Protein AF-A0A6J2XNZ1-F1 (afdb_monomer_lite)

Radius of gyration: 35.1 Å; chains: 1; bounding box: 82×36×127 Å

Structure (mmCIF, N/CA/C/O backbone):
data_AF-A0A6J2XNZ1-F1
#
_entry.id   AF-A0A6J2XNZ1-F1
#
loop_
_atom_site.group_PDB
_atom_site.id
_atom_site.type_symbol
_atom_site.label_atom_id
_atom_site.label_alt_id
_atom_site.label_comp_id
_atom_site.label_asym_id
_atom_site.label_entity_id
_atom_site.label_seq_id
_atom_site.pdbx_PDB_ins_code
_atom_site.Cartn_x
_atom_site.Cartn_y
_atom_site.Cartn_z
_atom_site.occupancy
_atom_site.B_iso_or_equiv
_atom_site.auth_seq_id
_atom_site.auth_comp_id
_atom_site.auth_asym_id
_atom_site.auth_atom_id
_atom_site.pdbx_PDB_model_num
ATOM 1 N N . MET A 1 1 ? 24.274 18.679 -69.634 1.00 37.66 1 MET A N 1
ATOM 2 C CA . MET A 1 1 ? 25.349 17.880 -69.018 1.00 37.66 1 MET A CA 1
ATOM 3 C C . MET A 1 1 ? 25.171 17.974 -67.522 1.00 37.66 1 MET A C 1
ATOM 5 O O . MET A 1 1 ? 25.281 19.060 -66.969 1.00 37.66 1 MET A O 1
ATOM 9 N N . GLU A 1 2 ? 24.758 16.863 -66.929 1.00 40.59 2 GLU A N 1
ATOM 10 C CA . GLU A 1 2 ? 24.663 16.669 -65.485 1.00 40.59 2 GLU A CA 1
ATOM 11 C C . GLU A 1 2 ? 26.055 16.504 -64.861 1.00 40.59 2 GLU A C 1
ATOM 13 O O . GLU A 1 2 ? 26.976 16.015 -65.515 1.00 40.59 2 GLU A O 1
ATOM 18 N N . GLY A 1 3 ? 26.149 16.835 -63.569 1.00 31.06 3 GLY A N 1
ATOM 19 C CA . GLY A 1 3 ? 27.176 16.339 -62.648 1.00 31.06 3 GLY A CA 1
ATOM 20 C C . GLY A 1 3 ? 28.228 17.378 -62.236 1.00 31.06 3 GLY A C 1
ATOM 21 O O . GLY A 1 3 ? 28.653 18.190 -63.042 1.00 31.06 3 GLY A O 1
ATOM 22 N N . ILE A 1 4 ? 28.720 17.450 -60.998 1.00 36.81 4 ILE A N 1
ATOM 23 C CA . ILE A 1 4 ? 28.415 16.791 -59.721 1.00 36.81 4 ILE A CA 1
ATOM 24 C C . ILE A 1 4 ? 28.806 17.838 -58.660 1.00 36.81 4 ILE A C 1
ATOM 26 O O . ILE A 1 4 ? 29.938 18.319 -58.653 1.00 36.81 4 ILE A O 1
ATOM 30 N N . ARG A 1 5 ? 27.885 18.225 -57.769 1.00 37.44 5 ARG A N 1
ATOM 31 C CA . ARG A 1 5 ? 28.194 19.099 -56.626 1.00 37.44 5 ARG A CA 1
ATOM 32 C C . ARG A 1 5 ? 28.706 18.204 -55.492 1.00 37.44 5 ARG A C 1
ATOM 34 O O . ARG A 1 5 ? 27.907 17.625 -54.765 1.00 37.44 5 ARG A O 1
ATOM 41 N N . ASN A 1 6 ? 30.026 18.061 -55.365 1.00 37.31 6 ASN A N 1
ATOM 42 C CA . ASN A 1 6 ? 30.648 17.356 -54.240 1.00 37.31 6 ASN A CA 1
ATOM 43 C C . ASN A 1 6 ? 30.476 18.182 -52.957 1.00 37.31 6 ASN A C 1
ATOM 45 O O . ASN A 1 6 ? 31.250 19.092 -52.675 1.00 37.31 6 ASN A O 1
ATOM 49 N N . GLY A 1 7 ? 29.431 17.871 -52.193 1.00 45.94 7 GLY A N 1
ATOM 50 C CA . GLY A 1 7 ? 29.241 18.343 -50.827 1.00 45.94 7 GLY A CA 1
ATOM 51 C C . GLY A 1 7 ? 29.972 17.433 -49.846 1.00 45.94 7 GLY A C 1
ATOM 52 O O . GLY A 1 7 ? 29.356 16.548 -49.264 1.00 45.94 7 GLY A O 1
ATOM 53 N N . TYR A 1 8 ? 31.272 17.651 -49.655 1.00 40.59 8 TYR A N 1
ATOM 54 C CA . TYR A 1 8 ? 31.989 17.118 -48.497 1.00 40.59 8 TYR A CA 1
ATOM 55 C C . TYR A 1 8 ? 32.233 18.270 -47.526 1.00 40.59 8 TYR A C 1
ATOM 57 O O . TYR A 1 8 ? 33.189 19.028 -47.665 1.00 40.59 8 TYR A O 1
ATOM 65 N N . GLY A 1 9 ? 31.321 18.425 -46.564 1.00 45.81 9 GLY A N 1
ATOM 66 C CA . GLY A 1 9 ? 31.576 19.231 -45.377 1.00 45.81 9 GLY A CA 1
ATOM 67 C C . GLY A 1 9 ? 32.667 18.544 -44.565 1.00 45.81 9 GLY A C 1
ATOM 68 O O . GLY A 1 9 ? 32.456 17.455 -44.033 1.00 45.81 9 GLY A O 1
ATOM 69 N N . THR A 1 10 ? 33.852 19.141 -44.520 1.00 46.38 10 THR A N 1
ATOM 70 C CA . THR A 1 10 ? 34.944 18.697 -43.656 1.00 46.38 10 THR A CA 1
ATOM 71 C C . THR A 1 10 ? 34.571 19.029 -42.213 1.00 46.38 10 THR A C 1
ATOM 73 O O . THR A 1 10 ? 34.582 20.201 -41.839 1.00 46.38 10 THR A O 1
ATOM 76 N N . LYS A 1 11 ? 34.206 18.011 -41.421 1.00 58.12 11 LYS A N 1
ATOM 77 C CA . LYS A 1 11 ? 34.082 18.140 -39.961 1.00 58.12 11 LYS A CA 1
ATOM 78 C C . LYS A 1 11 ? 35.428 18.599 -39.398 1.00 58.12 11 LYS A C 1
ATOM 80 O O . LYS A 1 11 ? 36.466 18.077 -39.810 1.00 58.12 11 LYS A O 1
ATOM 85 N N . THR A 1 12 ? 35.421 19.577 -38.501 1.00 52.91 12 THR A N 1
ATOM 86 C CA . THR A 1 12 ? 36.649 20.097 -37.884 1.00 52.91 12 THR A CA 1
ATOM 87 C C . THR A 1 12 ? 37.231 19.073 -36.899 1.00 52.91 12 THR A C 1
ATOM 89 O O . THR A 1 12 ? 36.511 18.243 -36.343 1.00 52.91 12 THR A O 1
ATOM 92 N N . GLU A 1 13 ? 38.547 19.102 -36.673 1.00 50.72 13 GLU A N 1
ATOM 93 C CA . GLU A 1 13 ? 39.249 18.157 -35.779 1.00 50.72 13 GLU A CA 1
ATOM 94 C C . GLU A 1 13 ? 38.683 18.157 -34.342 1.00 50.72 13 GLU A C 1
ATOM 96 O O . GLU A 1 13 ? 38.655 17.123 -33.673 1.00 50.72 13 GLU A O 1
ATOM 101 N N . GLU A 1 14 ? 38.136 19.291 -33.894 1.00 53.50 14 GLU A N 1
ATOM 102 C CA . GLU A 1 14 ? 37.450 19.437 -32.605 1.00 53.50 14 GLU A CA 1
ATOM 103 C C . GLU A 1 14 ? 36.116 18.672 -32.529 1.00 53.50 14 GLU A C 1
ATOM 105 O O . GLU A 1 14 ? 35.780 18.130 -31.472 1.00 53.50 14 GLU A O 1
ATOM 110 N N . GLU A 1 15 ? 35.365 18.577 -33.632 1.00 49.81 15 GLU A N 1
ATOM 111 C CA . GLU A 1 15 ? 34.104 17.823 -33.696 1.00 49.81 15 GLU A CA 1
ATOM 112 C C . GLU A 1 15 ? 34.359 16.312 -33.661 1.00 49.81 15 GLU A C 1
ATOM 114 O O . GLU A 1 15 ? 33.639 15.577 -32.988 1.00 49.81 15 GLU A O 1
ATOM 119 N N . ILE A 1 16 ? 35.428 15.847 -34.315 1.00 55.72 16 ILE A N 1
ATOM 120 C CA . ILE A 1 16 ? 35.844 14.435 -34.308 1.00 55.72 16 ILE A CA 1
ATOM 121 C C . ILE A 1 16 ? 36.352 14.027 -32.914 1.00 55.72 16 ILE A C 1
ATOM 123 O O . ILE A 1 16 ? 36.066 12.923 -32.448 1.00 55.72 16 ILE A O 1
ATOM 127 N N . SER A 1 17 ? 37.052 14.933 -32.224 1.00 57.00 17 SER A N 1
ATOM 128 C CA . SER A 1 17 ? 37.577 14.710 -30.872 1.00 57.00 17 SER A CA 1
ATOM 129 C C . SER A 1 17 ? 36.466 14.637 -29.812 1.00 57.00 17 SER A C 1
ATOM 131 O O . SER A 1 17 ? 36.463 13.723 -28.986 1.00 57.00 17 SER A O 1
ATOM 133 N N . LYS A 1 18 ? 35.455 15.519 -29.880 1.00 56.81 18 LYS A N 1
ATOM 134 C CA . LYS A 1 18 ? 34.270 15.453 -29.001 1.00 56.81 18 LYS A CA 1
ATOM 135 C C . LYS A 1 18 ? 33.409 14.217 -29.263 1.00 56.81 18 LYS A C 1
ATOM 137 O O . LYS A 1 18 ? 33.042 13.528 -28.319 1.00 56.81 18 LYS A O 1
ATOM 142 N N . GLU A 1 19 ? 33.147 13.883 -30.529 1.00 52.69 19 GLU A N 1
ATOM 143 C CA . GLU A 1 19 ? 32.347 12.701 -30.889 1.00 52.69 19 GLU A CA 1
ATOM 144 C C . GLU A 1 19 ? 33.059 11.384 -30.500 1.00 52.69 19 GLU A C 1
ATOM 146 O O . GLU A 1 19 ? 32.408 10.384 -30.191 1.00 52.69 19 GLU A O 1
ATOM 151 N N . GLY A 1 20 ? 34.398 11.375 -30.489 1.00 50.88 20 GLY A N 1
ATOM 152 C CA . GLY A 1 20 ? 35.216 10.269 -29.984 1.00 50.88 20 GLY A CA 1
ATOM 153 C C . GLY A 1 20 ? 35.207 10.153 -28.457 1.00 50.88 20 GLY A C 1
ATOM 154 O O . GLY A 1 20 ? 35.080 9.044 -27.934 1.00 50.88 20 GLY A O 1
ATOM 155 N N . LEU A 1 21 ? 35.279 11.283 -27.746 1.00 52.47 21 LEU A N 1
ATOM 156 C CA . LEU A 1 21 ? 35.225 11.336 -26.283 1.00 52.47 21 LEU A CA 1
ATOM 157 C C . LEU A 1 21 ? 33.849 10.913 -25.747 1.00 52.47 21 LEU A C 1
ATOM 159 O O . LEU A 1 21 ? 33.793 10.098 -24.832 1.00 52.47 21 LEU A O 1
ATOM 163 N N . ASP A 1 22 ? 32.759 11.361 -26.380 1.00 52.84 22 ASP A N 1
ATOM 164 C CA . ASP A 1 22 ? 31.383 10.974 -26.029 1.00 52.84 22 ASP A CA 1
ATOM 165 C C . ASP A 1 22 ? 31.102 9.484 -26.295 1.00 52.84 22 ASP A C 1
ATOM 167 O O . ASP A 1 22 ? 30.331 8.837 -25.585 1.00 52.84 22 ASP A O 1
ATOM 171 N N . LYS A 1 23 ? 31.742 8.892 -27.313 1.00 52.09 23 LYS A N 1
ATOM 172 C CA . LYS A 1 23 ? 31.654 7.443 -27.568 1.00 52.09 23 LYS A CA 1
ATOM 173 C C . LYS A 1 23 ? 32.457 6.636 -26.547 1.00 52.09 23 LYS A C 1
ATOM 175 O O . LYS A 1 23 ? 32.011 5.559 -26.154 1.00 52.09 23 LYS A O 1
ATOM 180 N N . LEU A 1 24 ? 33.610 7.141 -26.106 1.00 55.12 24 LEU A N 1
ATOM 181 C CA . LEU A 1 24 ? 34.447 6.507 -25.082 1.00 55.12 24 LEU A CA 1
ATOM 182 C C . LEU A 1 24 ? 33.782 6.528 -23.701 1.00 55.12 24 LEU A C 1
ATOM 184 O O . LEU A 1 24 ? 33.696 5.474 -23.070 1.00 55.12 24 LEU A O 1
ATOM 188 N N . THR A 1 25 ? 33.229 7.669 -23.280 1.00 55.97 25 THR A N 1
ATOM 189 C CA . THR A 1 25 ? 32.457 7.783 -22.031 1.00 55.97 25 THR A CA 1
ATOM 190 C C . THR A 1 25 ? 31.229 6.874 -22.052 1.00 55.97 25 THR A C 1
ATOM 192 O O . THR A 1 25 ? 31.000 6.141 -21.095 1.00 55.97 25 THR A O 1
ATOM 195 N N . ASN A 1 26 ? 30.512 6.788 -23.177 1.00 63.09 26 ASN A N 1
ATOM 196 C CA . ASN A 1 26 ? 29.363 5.887 -23.328 1.00 63.09 26 ASN A CA 1
ATOM 197 C C . ASN A 1 26 ? 29.740 4.393 -23.223 1.00 63.09 26 ASN A C 1
ATOM 199 O O . ASN A 1 26 ? 28.983 3.588 -22.676 1.00 63.09 26 ASN A O 1
ATOM 203 N N . ILE A 1 27 ? 30.907 3.993 -23.742 1.00 66.06 27 ILE A N 1
ATOM 204 C CA . ILE A 1 27 ? 31.404 2.610 -23.631 1.00 66.06 27 ILE A CA 1
ATOM 205 C C . ILE A 1 27 ? 31.815 2.295 -22.189 1.00 66.06 27 ILE A C 1
ATOM 207 O O . ILE A 1 27 ? 31.552 1.192 -21.701 1.00 66.06 27 ILE A O 1
ATOM 211 N N . GLU A 1 28 ? 32.456 3.239 -21.508 1.00 70.38 28 GLU A N 1
ATOM 212 C CA . GLU A 1 28 ? 32.904 3.071 -20.128 1.00 70.38 28 GLU A CA 1
ATOM 213 C C . GLU A 1 28 ? 31.725 3.040 -19.144 1.00 70.38 28 GLU A C 1
ATOM 215 O O . GLU A 1 28 ? 31.646 2.131 -18.315 1.00 70.38 28 GLU A O 1
ATOM 220 N N . GLU A 1 29 ? 30.733 3.917 -19.323 1.00 67.31 29 GLU A N 1
ATOM 221 C CA . GLU A 1 29 ? 29.461 3.882 -18.592 1.00 67.31 29 GLU A CA 1
ATOM 222 C C . GLU A 1 29 ? 28.721 2.557 -18.804 1.00 67.31 29 GLU A C 1
ATOM 224 O O . GLU A 1 29 ? 28.273 1.931 -17.843 1.00 67.31 29 GLU A O 1
ATOM 229 N N . LYS A 1 30 ? 28.645 2.057 -20.045 1.00 70.25 30 LYS A N 1
ATOM 230 C CA . LYS A 1 30 ? 28.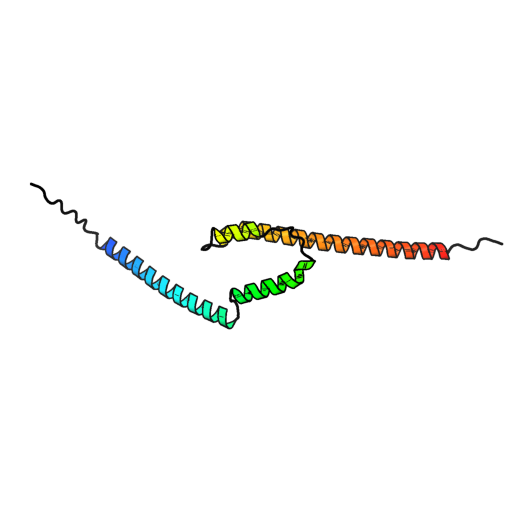023 0.753 -20.331 1.00 70.25 30 LYS A CA 1
ATOM 231 C C . LYS A 1 30 ? 28.724 -0.401 -19.619 1.00 70.25 30 LYS A C 1
ATOM 233 O O . LYS A 1 30 ? 28.048 -1.297 -19.115 1.00 70.25 30 LYS A O 1
ATOM 238 N N . LYS A 1 31 ? 30.059 -0.397 -19.550 1.00 71.06 31 LYS A N 1
ATOM 239 C CA . LYS A 1 31 ? 30.822 -1.422 -18.814 1.00 71.06 31 LYS A CA 1
ATOM 240 C C . LYS A 1 31 ? 30.539 -1.362 -17.315 1.00 71.06 31 LYS A C 1
ATOM 242 O O . LYS A 1 31 ? 30.351 -2.408 -16.694 1.00 71.06 31 LYS A O 1
ATOM 247 N N . TRP A 1 32 ? 30.459 -0.160 -16.751 1.00 69.94 32 TRP A N 1
ATOM 248 C CA . TRP A 1 32 ? 30.083 0.040 -15.352 1.00 69.94 32 TRP A CA 1
ATOM 249 C C . TRP A 1 32 ? 28.662 -0.436 -15.055 1.00 69.94 32 TRP A C 1
ATOM 251 O O . TRP A 1 32 ? 28.460 -1.154 -14.079 1.00 69.94 32 TRP A O 1
ATOM 261 N N . MET A 1 33 ? 27.704 -0.140 -15.932 1.00 65.31 33 MET A N 1
ATOM 262 C CA . MET A 1 33 ? 26.320 -0.605 -15.796 1.00 65.31 33 MET A CA 1
ATOM 263 C C . MET A 1 33 ? 26.204 -2.131 -15.855 1.00 65.31 33 MET A C 1
ATOM 265 O O . MET A 1 33 ? 25.447 -2.720 -15.087 1.00 65.31 33 MET A O 1
ATOM 269 N N . ILE A 1 34 ? 26.980 -2.796 -16.717 1.00 73.44 34 ILE A N 1
ATOM 270 C CA . ILE A 1 34 ? 27.029 -4.266 -16.768 1.00 73.44 34 ILE A CA 1
ATOM 271 C C . ILE A 1 34 ? 27.602 -4.833 -15.466 1.00 73.44 34 ILE A C 1
ATOM 273 O O . ILE A 1 34 ? 27.052 -5.789 -14.926 1.00 73.44 34 ILE A O 1
ATOM 277 N N . LYS A 1 35 ? 28.676 -4.234 -14.941 1.00 69.88 35 LYS A N 1
ATOM 278 C CA . LYS A 1 35 ? 29.306 -4.671 -13.690 1.00 69.88 35 LYS A CA 1
ATOM 279 C C . LYS A 1 35 ? 28.371 -4.503 -12.491 1.00 69.88 35 LYS A C 1
ATOM 281 O O . LYS A 1 35 ? 28.265 -5.414 -11.678 1.00 69.88 35 LYS A O 1
ATOM 286 N N . LEU A 1 36 ? 27.670 -3.372 -12.408 1.00 65.62 36 LEU A N 1
ATOM 287 C CA . LEU A 1 36 ? 26.665 -3.119 -11.374 1.00 65.62 36 LEU A CA 1
ATOM 288 C C . LEU A 1 36 ? 25.503 -4.108 -11.465 1.00 65.62 36 LEU A C 1
ATOM 290 O O . LEU A 1 36 ? 25.104 -4.646 -10.441 1.00 65.62 36 LEU A O 1
ATOM 294 N N . ARG A 1 37 ? 25.022 -4.417 -12.676 1.00 69.38 37 ARG A N 1
ATOM 295 C CA . ARG A 1 37 ? 23.992 -5.444 -12.880 1.00 69.38 37 ARG A CA 1
ATOM 296 C C . ARG A 1 37 ? 24.449 -6.822 -12.404 1.00 69.38 37 ARG A C 1
ATOM 298 O O . ARG A 1 37 ? 23.668 -7.515 -11.776 1.00 69.38 37 ARG A O 1
ATOM 305 N N . CYS A 1 38 ? 25.698 -7.212 -12.661 1.00 66.00 38 CYS A N 1
ATOM 306 C CA . CYS A 1 38 ? 26.224 -8.487 -12.166 1.00 66.00 38 CYS A CA 1
ATOM 307 C C . CYS A 1 38 ? 26.279 -8.536 -10.633 1.00 66.00 38 CYS A C 1
ATOM 309 O O . CYS A 1 38 ? 25.895 -9.547 -10.056 1.00 66.00 38 CYS A O 1
ATOM 311 N N . PHE A 1 39 ? 26.701 -7.450 -9.973 1.00 62.41 39 PHE A N 1
ATOM 312 C CA . PHE A 1 39 ? 26.667 -7.375 -8.508 1.00 62.41 39 PHE A CA 1
ATOM 313 C C . PHE A 1 39 ? 25.243 -7.420 -7.958 1.00 62.41 39 PHE A C 1
ATOM 315 O O . PHE A 1 39 ? 25.002 -8.095 -6.962 1.00 62.41 39 PHE A O 1
ATOM 322 N N . ASP A 1 40 ? 24.313 -6.725 -8.610 1.00 65.94 40 ASP A N 1
ATOM 323 C CA . ASP A 1 40 ? 22.907 -6.688 -8.219 1.00 65.94 40 ASP A CA 1
ATOM 324 C C . ASP A 1 40 ? 22.230 -8.052 -8.416 1.00 65.94 40 ASP A C 1
ATOM 326 O O . ASP A 1 40 ? 21.510 -8.508 -7.536 1.00 65.94 40 ASP A O 1
ATOM 330 N N . GLU A 1 41 ? 22.521 -8.763 -9.510 1.00 65.00 41 GLU A N 1
ATOM 331 C CA . GLU A 1 41 ? 22.041 -10.129 -9.756 1.00 65.00 41 GLU A CA 1
ATOM 332 C C . GLU A 1 41 ? 22.628 -11.132 -8.756 1.00 65.00 41 GLU A C 1
ATOM 334 O O . GLU A 1 41 ? 21.903 -11.988 -8.248 1.00 65.00 41 GLU A O 1
ATOM 339 N N . GLU A 1 42 ? 23.922 -11.039 -8.446 1.00 69.31 42 GLU A N 1
ATOM 340 C CA . GLU A 1 42 ? 24.575 -11.923 -7.477 1.00 69.31 42 GLU A CA 1
ATOM 341 C C . GLU A 1 42 ? 24.018 -11.696 -6.066 1.00 69.31 42 GLU A C 1
ATOM 343 O O . GLU A 1 42 ? 23.600 -12.654 -5.418 1.00 69.31 42 GLU A O 1
ATOM 348 N N . HIS A 1 43 ? 23.894 -10.439 -5.622 1.00 63.44 43 HIS A N 1
ATOM 349 C CA . HIS A 1 43 ? 23.256 -10.105 -4.345 1.00 63.44 43 HIS A CA 1
ATOM 350 C C . HIS A 1 43 ? 21.774 -10.500 -4.319 1.00 63.44 43 HIS A C 1
ATOM 352 O O . HIS A 1 43 ? 21.308 -11.092 -3.345 1.00 63.44 43 HIS A O 1
ATOM 358 N N . SER A 1 44 ? 21.020 -10.213 -5.379 1.00 65.06 44 SER A N 1
ATOM 359 C CA . SER A 1 44 ? 19.584 -10.498 -5.419 1.00 65.06 44 SER A CA 1
ATOM 360 C C . SER A 1 44 ? 19.296 -11.996 -5.403 1.00 65.06 44 SER A C 1
ATOM 362 O O . SER A 1 44 ? 18.368 -12.433 -4.725 1.00 65.06 44 SER A O 1
ATOM 364 N N . ASN A 1 45 ? 20.115 -12.804 -6.079 1.00 62.47 45 ASN A N 1
ATOM 365 C CA . ASN A 1 45 ? 19.994 -14.259 -6.036 1.00 62.47 45 ASN A CA 1
ATOM 366 C C . ASN A 1 45 ? 20.478 -14.839 -4.700 1.00 62.47 45 ASN A C 1
ATOM 368 O O . ASN A 1 45 ? 19.829 -15.735 -4.164 1.00 62.47 45 ASN A O 1
ATOM 372 N N . LEU A 1 46 ? 21.574 -14.316 -4.135 1.00 62.12 46 LEU A N 1
ATOM 373 C CA . LEU A 1 46 ? 22.137 -14.790 -2.867 1.00 62.12 46 LEU A CA 1
ATOM 374 C C . LEU A 1 46 ? 21.200 -14.532 -1.677 1.00 62.12 46 LEU A C 1
ATOM 376 O O . LEU A 1 46 ? 21.089 -15.375 -0.789 1.00 62.12 46 LEU A O 1
ATOM 380 N N . TYR A 1 47 ? 20.511 -13.388 -1.666 1.00 61.41 47 TYR A N 1
ATOM 381 C CA . TYR A 1 47 ? 19.607 -12.987 -0.581 1.00 61.41 47 TYR A CA 1
ATOM 382 C C . TYR A 1 47 ? 18.124 -13.212 -0.894 1.00 61.41 47 TYR A C 1
ATOM 384 O O . TYR A 1 47 ? 17.264 -12.814 -0.110 1.00 61.41 47 TYR A O 1
ATOM 392 N N . GLY A 1 48 ? 17.805 -13.849 -2.025 1.00 58.94 48 GLY A N 1
ATOM 393 C CA . GLY A 1 48 ? 16.423 -14.130 -2.407 1.00 58.94 48 GLY A CA 1
ATOM 394 C C . GLY A 1 48 ? 15.590 -12.874 -2.678 1.00 58.94 48 GLY A C 1
ATOM 395 O O . GLY A 1 48 ? 14.374 -12.933 -2.585 1.00 58.94 48 GLY A O 1
ATOM 396 N N . LEU A 1 49 ? 16.204 -11.748 -3.053 1.00 64.50 49 LEU A N 1
ATOM 397 C CA . LEU A 1 49 ? 15.518 -10.524 -3.496 1.00 64.50 49 LEU A CA 1
ATOM 398 C C . LEU A 1 49 ? 15.120 -10.618 -4.978 1.00 64.50 49 LEU A C 1
ATOM 400 O O . LEU A 1 49 ? 15.267 -9.678 -5.753 1.00 64.50 49 LEU A O 1
ATOM 404 N N . THR A 1 50 ? 14.638 -11.784 -5.400 1.00 70.25 50 THR A N 1
ATOM 405 C CA . THR A 1 50 ? 14.121 -11.968 -6.758 1.00 70.25 50 THR A CA 1
ATOM 406 C C . THR A 1 50 ? 12.670 -11.502 -6.822 1.00 70.25 50 THR A C 1
ATOM 408 O O . THR A 1 50 ? 11.939 -11.600 -5.836 1.00 70.25 50 THR A O 1
ATOM 411 N N . LEU A 1 51 ? 12.221 -11.041 -7.994 1.00 67.12 51 LEU A N 1
ATOM 412 C CA . LEU A 1 51 ? 10.815 -10.678 -8.217 1.00 67.12 51 LEU A CA 1
ATOM 413 C C . LEU A 1 51 ? 9.870 -11.810 -7.788 1.00 67.12 51 LEU A C 1
ATOM 415 O O . LEU A 1 51 ? 8.869 -11.558 -7.133 1.00 67.12 51 LEU A O 1
ATOM 419 N N . LYS A 1 52 ? 10.252 -13.058 -8.073 1.00 70.75 52 LYS A N 1
ATOM 420 C CA . LYS A 1 52 ? 9.498 -14.245 -7.676 1.00 70.75 52 LYS A CA 1
ATOM 421 C C . LYS A 1 52 ? 9.386 -14.400 -6.158 1.00 70.75 52 LYS A C 1
ATOM 423 O O . LYS A 1 52 ? 8.309 -14.677 -5.657 1.00 70.75 52 LYS A O 1
ATOM 428 N N . ALA A 1 53 ? 10.471 -14.190 -5.418 1.00 69.56 53 ALA A N 1
ATOM 429 C CA . ALA A 1 53 ? 10.436 -14.259 -3.958 1.00 69.56 53 ALA A CA 1
ATOM 430 C C . ALA A 1 53 ? 9.605 -13.121 -3.340 1.00 69.56 53 ALA A C 1
ATOM 432 O O . ALA A 1 53 ? 8.935 -13.328 -2.331 1.00 69.56 53 ALA A O 1
ATOM 433 N N . PHE A 1 54 ? 9.605 -11.937 -3.963 1.00 73.12 54 PHE A N 1
ATOM 434 C CA . PHE A 1 54 ? 8.692 -10.857 -3.591 1.00 73.12 54 PHE A CA 1
ATOM 435 C C . PHE A 1 54 ? 7.230 -11.222 -3.882 1.00 73.12 54 PHE A C 1
ATOM 437 O O . PHE A 1 54 ? 6.381 -11.008 -3.025 1.00 73.12 54 PHE A O 1
ATOM 444 N N . GLU A 1 55 ? 6.936 -11.793 -5.052 1.00 73.56 55 GLU A N 1
ATOM 445 C CA . GLU A 1 55 ? 5.593 -12.258 -5.426 1.00 73.56 55 GLU A CA 1
ATOM 446 C C . GLU A 1 55 ? 5.093 -13.366 -4.487 1.00 73.56 55 GLU A C 1
ATOM 448 O O . GLU A 1 55 ? 3.965 -13.289 -4.002 1.00 73.56 55 GLU A O 1
ATOM 453 N N . ASP A 1 56 ? 5.940 -14.345 -4.156 1.00 77.56 56 ASP A N 1
ATOM 454 C CA . ASP A 1 56 ? 5.623 -15.431 -3.223 1.00 77.56 56 ASP A CA 1
ATOM 455 C C . ASP A 1 56 ? 5.354 -14.890 -1.805 1.00 77.56 56 ASP A C 1
ATOM 457 O O . ASP A 1 56 ? 4.410 -15.319 -1.134 1.00 77.56 56 ASP A O 1
ATOM 461 N N . LEU A 1 57 ? 6.146 -13.910 -1.353 1.00 75.94 57 LEU A N 1
ATOM 462 C CA . LEU A 1 57 ? 5.944 -13.243 -0.066 1.00 75.94 57 LEU A CA 1
ATOM 463 C C . LEU A 1 57 ? 4.664 -12.399 -0.065 1.00 75.94 57 LEU A C 1
ATOM 465 O O . LEU A 1 57 ? 3.892 -12.469 0.889 1.00 75.94 57 LEU A O 1
ATOM 469 N N . ALA A 1 58 ? 4.421 -11.624 -1.123 1.00 71.62 58 ALA A N 1
ATOM 470 C CA . ALA A 1 58 ? 3.208 -10.830 -1.278 1.00 71.62 58 ALA A CA 1
ATOM 471 C C . ALA A 1 58 ? 1.969 -11.731 -1.246 1.00 71.62 58 ALA A C 1
ATOM 473 O O . ALA A 1 58 ? 1.050 -11.450 -0.485 1.00 71.62 58 ALA A O 1
ATOM 474 N N . PHE A 1 59 ? 1.991 -12.861 -1.957 1.00 76.38 59 PHE A N 1
ATOM 475 C CA . PHE A 1 59 ? 0.911 -13.845 -1.948 1.00 76.38 59 PHE A CA 1
ATOM 476 C C . PHE A 1 59 ? 0.690 -14.467 -0.559 1.00 76.38 59 PHE A C 1
ATOM 478 O O . PHE A 1 59 ? -0.445 -14.552 -0.089 1.00 76.38 59 PHE A O 1
ATOM 485 N N . GLN A 1 60 ? 1.756 -14.872 0.143 1.00 74.31 60 GLN A N 1
ATOM 486 C CA . GLN A 1 60 ? 1.638 -15.409 1.506 1.00 74.31 60 GLN A CA 1
ATOM 487 C C . GLN A 1 60 ? 1.070 -14.386 2.489 1.00 74.31 60 GLN A C 1
ATOM 489 O O . GLN A 1 60 ? 0.259 -14.742 3.345 1.00 74.31 60 GLN A O 1
ATOM 494 N N . VAL A 1 61 ? 1.487 -13.128 2.369 1.00 69.44 61 VAL A N 1
ATOM 495 C CA . VAL A 1 61 ? 0.995 -12.029 3.198 1.00 69.44 61 VAL A CA 1
ATOM 496 C C . VAL A 1 61 ? -0.467 -11.738 2.860 1.00 69.44 61 VAL A C 1
ATOM 498 O O . VAL A 1 61 ? -1.293 -11.724 3.763 1.00 69.44 61 VAL A O 1
ATOM 501 N N . GLU A 1 62 ? -0.826 -11.590 1.585 1.00 65.00 62 GLU A N 1
ATOM 502 C CA . GLU A 1 62 ? -2.205 -11.342 1.140 1.00 65.00 62 GLU A CA 1
ATOM 503 C C . GLU A 1 62 ? -3.160 -12.467 1.563 1.00 65.00 62 GLU A C 1
ATOM 505 O O . GLU A 1 62 ? -4.196 -12.176 2.160 1.00 65.00 62 GLU A O 1
ATOM 510 N N . SER A 1 63 ? -2.758 -13.737 1.431 1.00 67.62 63 SER A N 1
ATOM 511 C CA . SER A 1 63 ? -3.575 -14.897 1.830 1.00 67.62 63 SER A CA 1
ATOM 512 C C . SER A 1 63 ? -3.935 -14.937 3.324 1.00 67.62 63 SER A C 1
ATOM 514 O O . SER A 1 63 ? -4.970 -15.487 3.701 1.00 67.62 63 SER A O 1
ATOM 516 N N . GLN A 1 64 ? -3.113 -14.326 4.184 1.00 65.06 64 GLN A N 1
ATOM 517 C CA . GLN A 1 64 ? -3.373 -14.209 5.624 1.00 65.06 64 GLN A CA 1
ATOM 518 C C . GLN A 1 64 ? -4.274 -13.012 5.968 1.00 65.06 64 GLN A C 1
ATOM 520 O O . GLN A 1 64 ? -4.789 -12.925 7.082 1.00 65.06 64 GLN A O 1
ATOM 525 N N . ILE A 1 65 ? -4.464 -12.082 5.027 1.00 56.03 65 ILE A N 1
ATOM 526 C CA . ILE A 1 65 ? -5.174 -10.811 5.228 1.00 56.03 65 ILE A CA 1
ATOM 527 C C . ILE A 1 65 ? -6.495 -10.769 4.434 1.00 56.03 65 ILE A C 1
ATOM 529 O O . ILE A 1 65 ? -7.382 -9.980 4.763 1.00 56.03 65 ILE A O 1
ATOM 533 N N . GLU A 1 66 ? -6.667 -11.632 3.427 1.00 45.66 66 GLU A N 1
ATOM 534 C CA . GLU A 1 66 ? -7.822 -11.686 2.520 1.00 45.66 66 GLU A CA 1
ATOM 535 C C . GLU A 1 66 ? -9.204 -11.674 3.212 1.00 45.66 66 GLU A C 1
ATOM 537 O O . GLU A 1 66 ? -10.070 -10.923 2.761 1.00 45.66 66 GLU A O 1
ATOM 542 N N . PRO A 1 67 ? -9.463 -12.398 4.327 1.00 51.62 67 PRO A N 1
ATOM 543 C CA . PRO A 1 67 ? -10.786 -12.345 4.953 1.00 51.62 67 PRO A CA 1
ATOM 544 C C . PRO A 1 67 ? -11.081 -11.013 5.670 1.00 51.62 67 PRO A C 1
ATOM 546 O O . PRO A 1 67 ? -12.224 -10.771 6.050 1.00 51.62 67 PRO A O 1
ATOM 549 N N . ILE A 1 68 ? -10.078 -10.143 5.855 1.00 52.97 68 ILE A N 1
ATOM 550 C CA . ILE A 1 68 ? -10.157 -8.917 6.670 1.00 52.97 68 ILE A CA 1
ATOM 551 C C . ILE A 1 68 ? -10.132 -7.643 5.805 1.00 52.97 68 ILE A C 1
ATOM 553 O O . ILE A 1 68 ? -10.432 -6.559 6.304 1.00 52.97 68 ILE A O 1
ATOM 557 N N . ARG A 1 69 ? -9.805 -7.728 4.507 1.00 51.91 69 ARG A N 1
ATOM 558 C CA . ARG A 1 69 ? -9.682 -6.547 3.634 1.00 51.91 69 ARG A CA 1
ATOM 559 C C . ARG A 1 69 ? -10.898 -6.382 2.715 1.00 51.91 69 ARG A C 1
ATOM 561 O O . ARG A 1 69 ? -10.965 -7.006 1.658 1.00 51.91 69 ARG A O 1
ATOM 568 N N . PRO A 1 70 ? -11.840 -5.479 3.026 1.00 54.91 70 PRO A N 1
ATOM 569 C CA . PRO A 1 70 ? -12.745 -4.991 2.002 1.00 54.91 70 PRO A CA 1
ATOM 570 C C . PRO A 1 70 ? -11.924 -4.261 0.922 1.00 54.91 70 PRO A C 1
ATOM 572 O O . PRO A 1 70 ? -10.941 -3.581 1.231 1.00 54.91 70 PRO A O 1
ATOM 575 N N . ARG A 1 71 ? -12.307 -4.417 -0.355 1.00 62.62 71 ARG A N 1
ATOM 576 C CA . ARG A 1 71 ? -11.676 -3.770 -1.527 1.00 62.62 71 ARG A CA 1
ATOM 577 C C . ARG A 1 71 ? -11.929 -2.254 -1.547 1.00 62.62 71 ARG A C 1
ATOM 579 O O . ARG A 1 71 ? -12.567 -1.735 -2.456 1.00 62.62 71 ARG A O 1
ATOM 586 N N . ILE A 1 72 ? -11.486 -1.548 -0.515 1.00 70.06 72 ILE A N 1
ATOM 587 C CA . ILE A 1 72 ? -11.735 -0.112 -0.335 1.00 70.06 72 ILE A CA 1
ATOM 588 C C . ILE A 1 72 ? -10.714 0.709 -1.116 1.00 70.06 72 ILE A C 1
ATOM 590 O O . ILE A 1 72 ? -11.070 1.700 -1.744 1.00 70.06 72 ILE A O 1
ATOM 594 N N . CYS A 1 73 ? -9.455 0.268 -1.124 1.00 81.19 73 CYS A N 1
ATOM 595 C CA . CYS A 1 73 ? -8.375 0.926 -1.849 1.00 81.19 73 CYS A CA 1
ATOM 596 C C . CYS A 1 73 ? -8.063 0.128 -3.119 1.00 81.19 73 CYS A C 1
ATOM 598 O O . CYS A 1 73 ? -7.591 -1.005 -3.032 1.00 81.19 73 CYS A O 1
ATOM 600 N N . SER A 1 74 ? -8.333 0.696 -4.299 1.00 81.56 74 SER A N 1
ATOM 601 C CA . SER A 1 74 ? -7.977 0.057 -5.573 1.00 81.56 74 SER A CA 1
ATOM 602 C C . SER A 1 74 ? -6.515 0.322 -5.930 1.00 81.56 74 SER A C 1
ATOM 604 O O . SER A 1 74 ? -6.062 1.465 -5.943 1.00 81.56 74 SER A O 1
ATOM 606 N N . HIS A 1 75 ? -5.788 -0.741 -6.269 1.00 84.62 75 HIS A N 1
ATOM 607 C CA . HIS A 1 75 ? -4.425 -0.681 -6.800 1.00 84.62 75 HIS A CA 1
ATOM 608 C C . HIS A 1 75 ? -4.362 -0.540 -8.334 1.00 84.62 75 HIS A C 1
ATOM 610 O O . HIS A 1 75 ? -3.273 -0.465 -8.906 1.00 84.62 75 HIS A O 1
ATOM 616 N N . ASP A 1 76 ? -5.507 -0.510 -9.025 1.00 88.25 76 ASP A N 1
ATOM 617 C CA . ASP A 1 76 ? -5.549 -0.602 -10.493 1.00 88.25 76 ASP A CA 1
ATOM 618 C C . ASP A 1 76 ? -4.841 0.580 -11.162 1.00 88.25 76 ASP A C 1
ATOM 620 O O . ASP A 1 76 ? -4.174 0.420 -12.187 1.00 88.25 76 ASP A O 1
ATOM 624 N N . GLU A 1 77 ? -4.921 1.764 -10.553 1.00 87.81 77 GLU A N 1
ATOM 625 C CA . GLU A 1 77 ? -4.235 2.964 -11.033 1.00 87.81 77 GLU A CA 1
ATOM 626 C C . GLU A 1 77 ? -2.709 2.839 -10.944 1.00 87.81 77 GLU A C 1
ATOM 628 O O . GLU A 1 77 ? -1.997 3.314 -11.835 1.00 87.81 77 GLU A O 1
ATOM 633 N N . ILE A 1 78 ? -2.193 2.157 -9.914 1.00 90.50 78 ILE A N 1
ATOM 634 C CA . ILE A 1 78 ? -0.756 1.883 -9.772 1.00 90.50 78 ILE A CA 1
ATOM 635 C C . ILE A 1 78 ? -0.316 0.952 -10.897 1.00 90.50 78 ILE A C 1
ATOM 637 O O . ILE A 1 78 ? 0.644 1.252 -11.609 1.00 90.50 78 ILE A O 1
ATOM 641 N N . VAL A 1 79 ? -1.051 -0.144 -11.105 1.00 90.19 79 VAL A N 1
ATOM 642 C CA . VAL A 1 79 ? -0.746 -1.131 -12.148 1.00 90.19 79 VAL A CA 1
ATOM 643 C C . VAL A 1 79 ? -0.774 -0.483 -13.533 1.00 90.19 79 VAL A C 1
ATOM 645 O O . VAL A 1 79 ? 0.134 -0.691 -14.340 1.00 90.19 79 VAL A O 1
ATOM 648 N N . GLN A 1 80 ? -1.780 0.346 -13.819 1.00 93.00 80 GLN A N 1
ATOM 649 C CA . GLN A 1 80 ? -1.857 1.080 -15.081 1.00 93.00 80 GLN A CA 1
ATOM 650 C C . GLN A 1 80 ? -0.705 2.075 -15.243 1.00 93.00 80 GLN A C 1
ATOM 652 O O . GLN A 1 80 ? -0.145 2.186 -16.336 1.00 93.00 80 GLN A O 1
ATOM 657 N N . CYS A 1 81 ? -0.321 2.779 -14.177 1.00 92.38 81 CYS A N 1
ATOM 658 C CA . CYS A 1 81 ? 0.796 3.711 -14.234 1.00 92.38 81 CYS A CA 1
ATOM 659 C C . CYS A 1 81 ? 2.123 3.000 -14.506 1.00 92.38 81 CYS A C 1
ATOM 661 O O . CYS A 1 81 ? 2.881 3.445 -15.370 1.00 92.38 81 CYS A O 1
ATOM 663 N N . LEU A 1 82 ? 2.380 1.882 -13.824 1.00 90.81 82 LEU A N 1
ATOM 664 C CA . LEU A 1 82 ? 3.596 1.091 -13.998 1.00 90.81 82 LEU A CA 1
ATOM 665 C C . LEU A 1 82 ? 3.683 0.497 -15.405 1.00 90.81 82 LEU A C 1
ATOM 667 O O . LEU A 1 82 ? 4.738 0.568 -16.028 1.00 90.81 82 LEU A O 1
ATOM 671 N N . LYS A 1 83 ? 2.563 0.018 -15.964 1.00 92.06 83 LYS A N 1
ATOM 672 C CA . LYS A 1 83 ? 2.499 -0.432 -17.366 1.00 92.06 83 LYS A CA 1
ATOM 673 C C . LYS A 1 83 ? 2.845 0.685 -18.355 1.00 92.06 83 LYS A C 1
ATOM 675 O O . LYS A 1 83 ? 3.522 0.435 -19.346 1.00 92.06 83 LYS A O 1
ATOM 680 N N . ARG A 1 84 ? 2.398 1.919 -18.093 1.00 92.44 84 ARG A N 1
ATOM 681 C CA . ARG A 1 84 ? 2.685 3.090 -18.944 1.00 92.44 84 ARG A CA 1
ATOM 682 C C . ARG A 1 84 ? 4.102 3.643 -18.755 1.00 92.44 84 ARG A C 1
ATOM 684 O O . ARG A 1 84 ? 4.624 4.266 -19.671 1.00 92.44 84 ARG A O 1
ATOM 691 N N . ASN A 1 85 ? 4.720 3.424 -17.594 1.00 89.06 85 ASN A N 1
ATOM 692 C CA . ASN A 1 85 ? 6.031 3.964 -17.221 1.00 89.06 85 ASN A CA 1
ATOM 693 C C . ASN A 1 85 ? 7.016 2.848 -16.831 1.00 89.06 85 ASN A C 1
ATOM 695 O O . ASN A 1 85 ? 7.702 2.949 -15.815 1.00 89.06 85 ASN A O 1
ATOM 699 N N . ALA A 1 86 ? 7.101 1.792 -17.646 1.00 83.88 86 ALA A N 1
ATOM 700 C CA . ALA A 1 86 ? 7.874 0.587 -17.330 1.00 83.88 86 ALA A CA 1
ATOM 701 C C . ALA A 1 86 ? 9.371 0.847 -17.055 1.00 83.88 86 ALA A C 1
ATOM 703 O O . ALA A 1 86 ? 9.987 0.128 -16.279 1.00 83.88 86 ALA A O 1
ATOM 704 N N . SER A 1 87 ? 9.958 1.887 -17.658 1.00 84.88 87 SER A N 1
ATOM 705 C CA . SER A 1 87 ? 11.367 2.261 -17.472 1.00 84.88 87 SER A CA 1
ATOM 706 C C . SER A 1 87 ? 11.616 3.252 -16.327 1.00 84.88 87 SER A C 1
ATOM 708 O O . SER A 1 87 ? 12.768 3.562 -16.034 1.00 84.88 87 SER A O 1
ATOM 710 N N . CYS A 1 88 ? 10.568 3.804 -15.704 1.00 80.69 88 CYS A N 1
ATOM 711 C CA . CYS A 1 88 ? 10.704 4.885 -14.729 1.00 80.69 88 CYS A CA 1
ATOM 712 C C . CYS A 1 88 ? 9.525 4.904 -13.742 1.00 80.69 88 CYS A C 1
ATOM 714 O O . CYS A 1 88 ? 8.608 5.725 -13.840 1.00 80.69 88 CYS A O 1
ATOM 716 N N . SER A 1 89 ? 9.567 4.003 -12.758 1.00 83.31 89 SER A N 1
ATOM 717 C CA . SER A 1 89 ? 8.519 3.827 -11.742 1.00 83.31 89 SER A CA 1
ATOM 718 C C . SER A 1 89 ? 8.319 5.044 -10.832 1.00 83.31 89 SER A C 1
ATOM 720 O O . SER A 1 89 ? 7.223 5.234 -10.306 1.00 83.31 89 SER A O 1
ATOM 722 N N . ILE A 1 90 ? 9.320 5.925 -10.698 1.00 92.25 90 ILE A N 1
ATOM 723 C CA . ILE A 1 90 ? 9.224 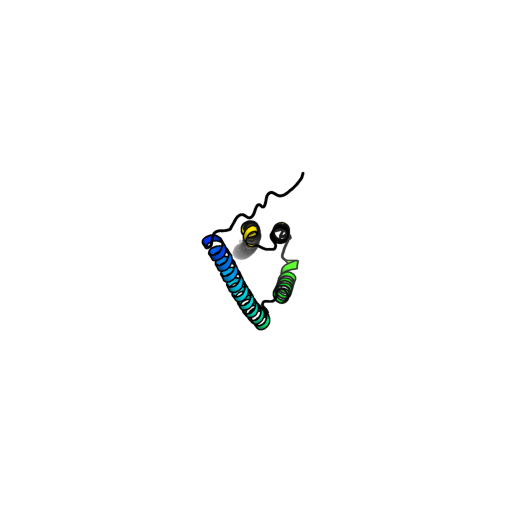7.141 -9.869 1.00 92.25 90 ILE A CA 1
ATOM 724 C C . ILE A 1 90 ? 8.099 8.078 -10.327 1.00 92.25 90 ILE A C 1
ATOM 726 O O . ILE A 1 90 ? 7.528 8.805 -9.518 1.00 92.25 90 ILE A O 1
ATOM 730 N N . ARG A 1 91 ? 7.712 8.019 -11.608 1.00 88.88 91 ARG A N 1
ATOM 731 C CA . ARG A 1 91 ? 6.573 8.780 -12.145 1.00 88.88 91 ARG A CA 1
ATOM 732 C C . ARG A 1 91 ? 5.233 8.349 -11.549 1.00 88.88 91 ARG A C 1
ATOM 734 O O . ARG A 1 91 ? 4.283 9.123 -11.570 1.00 88.88 91 ARG A O 1
ATOM 741 N N . CYS A 1 92 ? 5.164 7.139 -11.002 1.00 93.94 92 CYS A N 1
ATOM 742 C CA . CYS A 1 92 ? 3.978 6.594 -10.350 1.00 93.94 92 CYS A CA 1
ATOM 743 C C . CYS A 1 92 ? 3.935 6.867 -8.845 1.00 93.94 92 CYS A C 1
ATOM 745 O O . CYS A 1 92 ? 2.935 6.538 -8.209 1.00 93.94 92 CYS A O 1
ATOM 747 N N . ARG A 1 93 ? 4.969 7.510 -8.283 1.00 91.19 93 ARG A N 1
ATOM 748 C CA . ARG A 1 93 ? 5.059 7.832 -6.855 1.00 91.19 93 ARG A CA 1
ATOM 749 C C . ARG A 1 93 ? 3.804 8.529 -6.304 1.00 91.19 93 ARG A C 1
ATOM 751 O O . ARG A 1 93 ? 3.297 8.040 -5.303 1.00 91.19 93 ARG A O 1
ATOM 758 N N . PRO A 1 94 ? 3.227 9.562 -6.950 1.00 93.44 94 PRO A N 1
ATOM 759 C CA . PRO A 1 94 ? 2.040 10.223 -6.399 1.00 93.44 94 PRO A CA 1
ATOM 760 C C . PRO A 1 94 ? 0.820 9.297 -6.293 1.00 93.44 94 PRO A C 1
ATOM 762 O O . PRO A 1 94 ? -0.018 9.456 -5.414 1.00 93.44 94 PRO A O 1
ATOM 765 N N . ILE A 1 95 ? 0.699 8.322 -7.200 1.00 91.31 95 ILE A N 1
ATOM 766 C CA . ILE A 1 95 ? -0.402 7.347 -7.191 1.00 91.31 95 ILE A CA 1
ATOM 767 C C . ILE A 1 95 ? -0.173 6.322 -6.076 1.00 91.31 95 ILE A C 1
ATOM 769 O O . ILE A 1 95 ? -1.111 5.953 -5.374 1.00 91.31 95 ILE A O 1
ATOM 773 N N . MET A 1 96 ? 1.079 5.900 -5.887 1.00 90.31 96 MET A N 1
ATOM 774 C CA . MET A 1 96 ? 1.465 5.011 -4.792 1.00 90.31 96 MET A CA 1
ATOM 775 C C . MET A 1 96 ? 1.239 5.662 -3.424 1.00 90.31 96 MET A C 1
ATOM 777 O O . MET A 1 96 ? 0.673 5.016 -2.551 1.00 90.31 96 MET A O 1
ATOM 781 N N . GLU A 1 97 ? 1.609 6.935 -3.252 1.00 92.75 97 GLU A N 1
ATOM 782 C CA . GLU A 1 97 ? 1.384 7.687 -2.008 1.00 92.75 97 GLU A CA 1
ATOM 783 C C . GLU A 1 97 ? -0.111 7.745 -1.661 1.00 92.75 97 GLU A C 1
ATOM 785 O O . GLU A 1 97 ? -0.498 7.347 -0.568 1.00 92.75 97 GLU A O 1
ATOM 790 N N . ARG A 1 98 ? -0.984 8.074 -2.624 1.00 90.31 98 ARG A N 1
ATOM 791 C CA . ARG A 1 98 ? -2.443 8.070 -2.390 1.00 90.31 98 ARG A CA 1
ATOM 792 C C . ARG A 1 98 ? -2.999 6.705 -1.990 1.00 90.31 98 ARG A C 1
ATOM 794 O O . ARG A 1 98 ? -3.931 6.618 -1.191 1.00 90.31 98 ARG A O 1
ATOM 801 N N . TYR A 1 99 ? -2.472 5.632 -2.571 1.00 89.75 99 TYR A N 1
ATOM 802 C CA . TYR A 1 99 ? -2.883 4.278 -2.212 1.00 89.75 99 TYR A CA 1
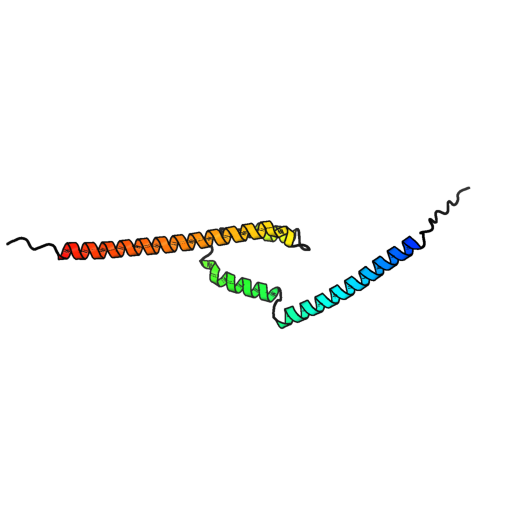ATOM 803 C C . TYR A 1 99 ? -2.445 3.912 -0.788 1.00 89.75 99 TYR A C 1
ATOM 805 O O . TYR A 1 99 ? -3.225 3.312 -0.045 1.00 89.75 99 TYR A O 1
ATOM 813 N N . ILE A 1 100 ? -1.231 4.310 -0.397 1.00 88.25 100 ILE A N 1
ATOM 814 C CA . ILE A 1 100 ? -0.724 4.150 0.971 1.00 88.25 100 ILE A CA 1
ATOM 815 C C . ILE A 1 100 ? -1.624 4.915 1.947 1.00 88.25 100 ILE A C 1
ATOM 817 O O . ILE A 1 100 ? -2.145 4.300 2.875 1.00 88.25 100 ILE A O 1
ATOM 821 N N . ASP A 1 101 ? -1.914 6.189 1.675 1.00 90.56 101 ASP A N 1
ATOM 822 C CA . ASP A 1 101 ? -2.778 7.027 2.517 1.00 90.56 101 ASP A CA 1
ATOM 823 C C . ASP A 1 101 ? -4.172 6.407 2.710 1.00 90.56 101 ASP A C 1
ATOM 825 O O . ASP A 1 101 ? -4.728 6.415 3.813 1.00 90.56 101 ASP A O 1
ATOM 829 N N . CYS A 1 102 ? -4.740 5.825 1.648 1.00 88.75 102 CYS A N 1
ATOM 830 C CA . CYS A 1 102 ? -6.013 5.110 1.715 1.00 88.75 102 CYS A CA 1
ATOM 831 C C . CYS A 1 102 ? -5.939 3.912 2.674 1.00 88.75 102 CYS A C 1
ATOM 833 O O . CYS A 1 102 ? -6.800 3.756 3.546 1.00 88.75 102 CYS A O 1
ATOM 835 N N . ILE A 1 103 ? -4.901 3.077 2.546 1.00 85.62 103 ILE A N 1
ATOM 836 C CA . ILE A 1 103 ? -4.710 1.908 3.414 1.00 85.62 103 ILE A CA 1
ATOM 837 C C . ILE A 1 103 ? -4.516 2.339 4.866 1.00 85.62 103 ILE A C 1
ATOM 839 O O . ILE A 1 103 ? -5.103 1.735 5.765 1.00 85.62 103 ILE A O 1
ATOM 843 N N . GLU A 1 104 ? -3.688 3.351 5.104 1.00 86.69 104 GLU A N 1
ATOM 844 C CA . GLU A 1 104 ? -3.390 3.844 6.446 1.00 86.69 104 GLU A CA 1
ATOM 845 C C . GLU A 1 104 ? -4.635 4.422 7.111 1.00 86.69 104 GLU A C 1
ATOM 847 O O . GLU A 1 104 ? -4.966 4.037 8.233 1.00 86.69 104 GLU A O 1
ATOM 852 N N . THR A 1 105 ? -5.393 5.250 6.391 1.00 86.94 105 THR A N 1
ATOM 853 C CA . THR A 1 105 ? -6.659 5.808 6.881 1.00 86.94 105 THR A CA 1
ATOM 854 C C . THR A 1 105 ? -7.640 4.701 7.251 1.00 86.94 105 THR A C 1
ATOM 856 O O . THR A 1 105 ? -8.241 4.727 8.327 1.00 86.94 105 THR A O 1
ATOM 859 N N . PHE A 1 106 ? -7.781 3.692 6.391 1.00 84.00 106 PHE A N 1
ATOM 860 C CA . PHE A 1 106 ? -8.676 2.574 6.654 1.00 84.00 106 PHE A CA 1
ATOM 861 C C . PHE A 1 106 ? -8.247 1.763 7.885 1.00 84.00 106 PHE A C 1
ATOM 863 O O . PHE A 1 106 ? -9.077 1.452 8.739 1.00 84.00 106 PHE A O 1
ATOM 870 N N . ARG A 1 107 ? -6.946 1.482 8.033 1.00 82.06 107 ARG A N 1
ATOM 871 C CA . ARG A 1 107 ? -6.402 0.803 9.221 1.00 82.06 107 ARG A CA 1
ATOM 872 C C . ARG A 1 107 ? -6.680 1.582 10.502 1.00 82.06 107 ARG A C 1
ATOM 874 O O . ARG A 1 107 ? -7.117 0.993 11.486 1.00 82.06 107 ARG A O 1
ATOM 881 N N . VAL A 1 108 ? -6.463 2.897 10.485 1.00 83.88 108 VAL A N 1
ATOM 882 C CA . VAL A 1 108 ? -6.745 3.766 11.636 1.00 83.88 108 VAL A CA 1
ATOM 883 C C . VAL A 1 108 ? -8.227 3.716 12.006 1.00 83.88 108 VAL A C 1
ATOM 885 O O . VAL A 1 108 ? -8.551 3.650 13.190 1.00 83.88 108 VAL A O 1
ATOM 888 N N . ASN A 1 109 ? -9.126 3.711 11.022 1.00 82.88 109 ASN A N 1
ATOM 889 C CA . ASN A 1 109 ? -10.563 3.643 11.278 1.00 82.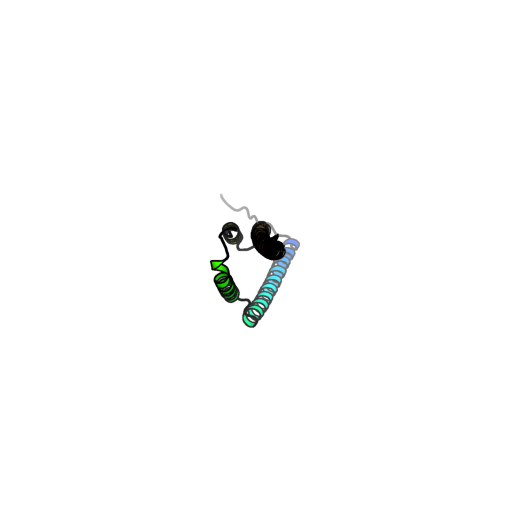88 109 ASN A CA 1
ATOM 890 C C . ASN A 1 109 ? -10.983 2.301 11.891 1.00 82.88 109 ASN A C 1
ATOM 892 O O . ASN A 1 109 ? -11.710 2.316 12.879 1.00 82.88 109 ASN A O 1
ATOM 896 N N . ILE A 1 110 ? -10.459 1.167 11.406 1.00 82.81 110 ILE A N 1
ATOM 897 C CA . ILE A 1 110 ? -10.718 -0.147 12.026 1.00 82.81 110 ILE A CA 1
ATOM 898 C C . ILE A 1 110 ? -10.286 -0.153 13.496 1.00 82.81 110 ILE A C 1
ATOM 900 O O . ILE A 1 110 ? -11.033 -0.600 14.363 1.00 82.81 110 ILE A O 1
ATOM 904 N N . ILE A 1 111 ? -9.086 0.354 13.790 1.00 80.25 111 ILE A N 1
ATOM 905 C CA . ILE A 1 111 ? -8.565 0.390 15.162 1.00 80.25 111 ILE A CA 1
ATOM 906 C C . ILE A 1 111 ? -9.456 1.270 16.047 1.00 80.25 111 ILE A C 1
ATOM 908 O O . ILE A 1 111 ? -9.783 0.887 17.169 1.00 80.25 111 ILE A O 1
ATOM 912 N N . LYS A 1 112 ? -9.888 2.435 15.548 1.00 82.19 112 LYS A N 1
ATOM 913 C CA . LYS A 1 112 ? -10.818 3.312 16.274 1.00 82.19 112 LYS A CA 1
ATOM 914 C C . LYS A 1 112 ? -12.142 2.612 16.570 1.00 82.19 112 LYS A C 1
ATOM 916 O O . LYS A 1 112 ? -12.592 2.654 17.710 1.00 82.19 112 LYS A O 1
ATOM 921 N N . GLU A 1 113 ? -12.733 1.946 15.582 1.00 84.00 113 GLU A N 1
ATOM 922 C CA . GLU A 1 113 ? -13.982 1.196 15.753 1.00 84.00 113 GLU A CA 1
ATOM 923 C C . GLU A 1 113 ? -13.834 0.069 16.784 1.00 84.00 113 GLU A C 1
ATOM 925 O O . GLU A 1 113 ? -14.706 -0.101 17.636 1.00 84.00 113 GLU A O 1
ATOM 930 N N . GLN A 1 114 ? -12.712 -0.659 16.770 1.00 80.38 114 GLN A N 1
ATOM 931 C CA . GLN A 1 114 ? -12.417 -1.694 17.766 1.00 80.38 114 GLN A CA 1
ATOM 932 C C . GLN A 1 114 ? -12.330 -1.112 19.182 1.00 80.38 114 GLN A C 1
ATOM 934 O O . GLN A 1 114 ? -13.012 -1.599 20.084 1.00 80.38 114 GLN A O 1
ATOM 939 N N . ILE A 1 115 ? -11.572 -0.026 19.367 1.00 85.25 115 ILE A N 1
ATOM 940 C CA . ILE A 1 115 ? -11.445 0.656 20.663 1.00 85.25 115 ILE A CA 1
ATOM 941 C C . ILE A 1 115 ? -12.809 1.167 21.147 1.00 85.25 115 ILE A C 1
ATOM 943 O O . ILE A 1 115 ? -13.158 1.014 22.318 1.00 85.25 115 ILE A O 1
ATOM 947 N N . GLU A 1 116 ? -13.612 1.765 20.266 1.00 88.00 116 GLU A N 1
ATOM 948 C CA . GLU A 1 116 ? -14.949 2.241 20.623 1.00 88.00 116 GLU A CA 1
ATOM 949 C C . GLU A 1 116 ? -15.882 1.107 21.052 1.00 88.00 116 GLU A C 1
ATOM 951 O O . GLU A 1 116 ? -16.648 1.275 22.007 1.00 88.00 116 GLU A O 1
ATOM 956 N N . CYS A 1 117 ? -15.827 -0.038 20.371 1.00 81.50 117 CYS A N 1
ATOM 957 C CA . CYS A 1 117 ? -16.572 -1.233 20.750 1.00 81.50 117 CYS A CA 1
ATOM 958 C C . CYS A 1 117 ? -16.145 -1.740 22.132 1.00 81.50 117 CYS A C 1
ATOM 960 O O . CYS A 1 117 ? -17.003 -1.931 22.993 1.00 81.50 117 CYS A O 1
ATOM 962 N N . GLU A 1 118 ? -14.843 -1.866 22.394 1.00 83.88 118 GLU A N 1
ATOM 963 C CA . GLU A 1 118 ? -14.324 -2.288 23.703 1.00 83.88 118 GLU A CA 1
ATOM 964 C C . GLU A 1 118 ? -14.739 -1.331 24.831 1.00 83.88 118 GLU A C 1
ATOM 966 O O . GLU A 1 118 ? -15.180 -1.764 25.897 1.00 83.88 118 GLU A O 1
ATOM 971 N N . LEU A 1 119 ? -14.669 -0.017 24.597 1.00 85.50 119 LEU A N 1
ATOM 972 C CA . LEU A 1 119 ? -15.103 0.995 25.566 1.00 85.50 119 LEU A CA 1
ATOM 973 C C . LEU A 1 119 ? -16.619 0.976 25.811 1.00 85.50 119 LEU A C 1
ATOM 975 O O . LEU A 1 119 ? -17.074 1.309 26.909 1.00 85.50 119 LEU A O 1
ATOM 979 N N . LYS A 1 120 ? -17.424 0.642 24.796 1.00 85.19 120 LYS A N 1
ATOM 980 C CA . LYS A 1 120 ? -18.876 0.461 24.950 1.00 85.19 120 LYS A CA 1
ATOM 981 C C . LYS A 1 120 ? -19.187 -0.787 25.768 1.00 85.19 120 LYS A C 1
ATOM 983 O O . LYS A 1 120 ? -20.038 -0.708 26.649 1.00 85.19 120 LYS A O 1
ATOM 988 N N . GLU A 1 121 ? -18.499 -1.898 25.518 1.00 85.69 121 GLU A N 1
ATOM 989 C CA . GLU A 1 121 ? -18.696 -3.131 26.285 1.00 85.69 121 GLU A CA 1
ATOM 990 C C . GLU A 1 121 ? -18.262 -2.970 27.748 1.00 85.69 121 GLU A C 1
ATOM 992 O O . GLU A 1 121 ? -19.051 -3.294 28.634 1.00 85.69 121 GLU A O 1
ATOM 997 N N . LYS A 1 122 ? -17.114 -2.331 28.024 1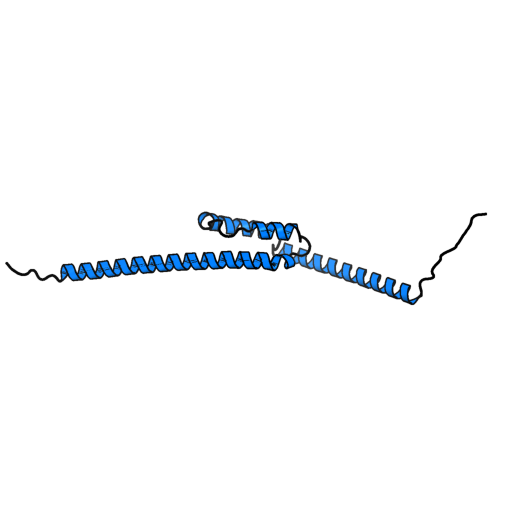.00 83.56 122 LYS A N 1
ATOM 998 C CA . LYS A 1 122 ? -16.706 -1.999 29.404 1.00 83.56 122 LYS A CA 1
ATOM 999 C C . LYS A 1 122 ? -17.737 -1.137 30.132 1.00 83.56 122 LYS A C 1
ATOM 1001 O O . LYS A 1 122 ? -18.120 -1.451 31.251 1.00 83.56 122 LYS A O 1
ATOM 1006 N N . ARG A 1 123 ? -18.267 -0.091 29.482 1.00 82.19 123 ARG A N 1
ATOM 1007 C CA . ARG A 1 123 ? -19.322 0.748 30.084 1.00 82.19 123 ARG A CA 1
ATOM 1008 C C . ARG A 1 123 ? -20.592 -0.035 30.416 1.00 82.19 123 ARG A C 1
ATOM 1010 O O . ARG A 1 123 ? -21.215 0.240 31.438 1.00 82.19 123 ARG A O 1
ATOM 1017 N N . LYS A 1 124 ? -20.990 -0.987 29.567 1.00 82.75 124 LYS A N 1
ATOM 1018 C CA . LYS A 1 124 ? -22.136 -1.867 29.844 1.00 82.75 124 LYS A CA 1
ATOM 1019 C C . LYS A 1 124 ? -21.854 -2.802 31.018 1.00 82.75 124 LYS A C 1
ATOM 1021 O O . LYS A 1 124 ? -22.762 -3.073 31.799 1.00 82.75 124 LYS A O 1
ATOM 1026 N N . GLU A 1 125 ? -20.635 -3.319 31.129 1.00 80.25 125 GLU A N 1
ATOM 1027 C CA . GLU A 1 125 ? -20.216 -4.170 32.244 1.00 80.25 125 GLU A CA 1
ATOM 1028 C C . GLU A 1 125 ? -20.232 -3.396 33.569 1.00 80.25 125 GLU A C 1
ATOM 1030 O O . GLU A 1 125 ? -20.889 -3.829 34.516 1.00 80.25 125 GLU A O 1
ATOM 1035 N N . ASP A 1 126 ? -19.654 -2.194 33.595 1.00 78.06 126 ASP A N 1
ATOM 1036 C CA . ASP A 1 126 ? -19.666 -1.312 34.765 1.00 78.06 126 ASP A CA 1
ATOM 1037 C C . ASP A 1 126 ? -21.100 -0.950 35.193 1.00 78.06 126 ASP A C 1
ATOM 1039 O O . ASP A 1 126 ? -21.430 -0.997 36.379 1.00 78.06 126 ASP A O 1
ATOM 1043 N N . GLN A 1 127 ? -21.994 -0.651 34.240 1.00 80.19 127 GLN A N 1
ATOM 1044 C CA . GLN A 1 127 ? -23.412 -0.397 34.533 1.00 80.19 127 GLN A CA 1
ATOM 1045 C C . GLN A 1 127 ? -24.109 -1.608 35.161 1.00 80.19 127 GLN A C 1
ATOM 1047 O O . GLN A 1 127 ? -24.840 -1.444 36.137 1.00 80.19 127 GLN A O 1
ATOM 1052 N N . LYS A 1 128 ? -23.862 -2.826 34.661 1.00 81.75 128 LYS A N 1
ATOM 1053 C CA . LYS A 1 128 ? -24.426 -4.054 35.249 1.00 81.75 128 LYS A CA 1
ATOM 1054 C C . LYS A 1 128 ? -23.928 -4.285 36.674 1.00 81.75 128 LYS A C 1
ATOM 1056 O O . LYS A 1 128 ? -24.708 -4.714 37.524 1.00 81.75 128 LYS A O 1
ATOM 1061 N N . ILE A 1 129 ? -22.654 -3.995 36.942 1.00 80.12 129 ILE A N 1
ATOM 1062 C CA . ILE A 1 129 ? -22.072 -4.093 38.285 1.00 80.12 129 ILE A CA 1
ATOM 1063 C C . ILE A 1 129 ? -22.776 -3.110 39.229 1.00 80.12 129 ILE A C 1
ATOM 1065 O O . ILE A 1 129 ? -23.241 -3.513 40.294 1.00 80.12 129 ILE A O 1
ATOM 1069 N N . VAL A 1 130 ? -22.933 -1.847 38.820 1.00 79.62 130 VAL A N 1
ATOM 1070 C CA . VAL A 1 130 ? -23.631 -0.819 39.613 1.00 79.62 130 VAL A CA 1
ATOM 1071 C C . VAL A 1 130 ? -25.093 -1.199 39.875 1.00 79.62 130 VAL A C 1
ATOM 1073 O O . VAL A 1 130 ? -25.552 -1.111 41.012 1.00 79.62 130 VAL A O 1
ATOM 1076 N N . GLU A 1 131 ? -25.825 -1.677 38.866 1.00 79.12 131 GLU A N 1
ATOM 1077 C CA . GLU A 1 131 ? -27.212 -2.134 39.032 1.00 79.12 131 GLU A CA 1
ATOM 1078 C C . GLU A 1 131 ? -27.338 -3.324 39.992 1.00 79.12 131 GLU A C 1
ATOM 1080 O O . GLU A 1 131 ? -28.305 -3.402 40.751 1.00 79.12 131 GLU A O 1
ATOM 1085 N N . HIS A 1 132 ? -26.377 -4.250 39.974 1.00 78.88 132 HIS A N 1
ATOM 1086 C CA . HIS A 1 132 ? -26.346 -5.382 40.898 1.00 78.88 132 HIS A CA 1
ATOM 1087 C C . HIS A 1 132 ? -26.132 -4.925 42.348 1.00 78.88 132 HIS A C 1
ATOM 1089 O O . HIS A 1 132 ? -26.841 -5.390 43.240 1.00 78.88 132 HIS A O 1
ATOM 1095 N N . PHE A 1 133 ? -25.218 -3.978 42.590 1.00 72.88 133 PHE A N 1
ATOM 1096 C CA . PHE A 1 133 ? -25.037 -3.390 43.922 1.00 72.88 133 PHE A CA 1
ATOM 1097 C C . PHE A 1 133 ? -26.300 -2.659 44.402 1.00 72.88 133 PHE A C 1
ATOM 1099 O O . PHE A 1 133 ? -26.785 -2.936 45.495 1.00 72.88 133 PHE A O 1
ATOM 1106 N N . LEU A 1 134 ? -26.913 -1.820 43.559 1.00 75.50 134 LEU A N 1
ATOM 1107 C CA . LEU A 1 134 ? -28.133 -1.082 43.916 1.00 75.50 134 LEU A CA 1
ATOM 1108 C C . LEU A 1 134 ? -29.342 -1.993 44.202 1.00 75.50 134 LEU A C 1
ATOM 1110 O O . LEU A 1 134 ? -30.171 -1.669 45.053 1.00 75.50 134 LEU A O 1
ATOM 1114 N N . LYS A 1 135 ? -29.457 -3.140 43.520 1.00 73.69 135 LYS A N 1
ATOM 1115 C CA . LYS A 1 135 ? -30.520 -4.126 43.787 1.00 73.69 135 LYS A CA 1
ATOM 1116 C C . LYS A 1 135 ? -30.308 -4.890 45.093 1.00 73.69 135 LYS A C 1
ATOM 1118 O O . LYS A 1 135 ? -31.290 -5.234 45.743 1.00 73.69 135 LYS A O 1
ATOM 1123 N N . ASN A 1 136 ? -29.059 -5.129 45.484 1.00 64.88 136 ASN A N 1
ATOM 1124 C CA . ASN A 1 136 ? -28.734 -5.890 46.691 1.00 64.88 136 ASN A CA 1
ATOM 1125 C C . ASN A 1 136 ? -28.689 -5.029 47.966 1.00 64.88 136 ASN A C 1
ATOM 1127 O O . ASN A 1 136 ? -28.871 -5.572 49.051 1.00 64.88 136 ASN A O 1
ATOM 1131 N N . ASP A 1 137 ? -28.530 -3.708 47.843 1.00 57.75 137 ASP A N 1
ATOM 1132 C CA . ASP A 1 137 ? -28.585 -2.756 48.966 1.00 57.75 137 ASP A CA 1
ATOM 1133 C C . ASP A 1 137 ? -29.998 -2.211 49.249 1.00 57.75 137 ASP A C 1
ATOM 1135 O O . ASP A 1 137 ? -30.167 -1.327 50.089 1.00 57.75 137 ASP A O 1
ATOM 1139 N N . SER A 1 138 ? -31.036 -2.730 48.582 1.00 53.03 138 SER A N 1
ATOM 1140 C CA . SER A 1 138 ? -32.428 -2.397 48.909 1.00 53.03 138 SER A CA 1
ATOM 1141 C C . SER A 1 138 ? -32.774 -2.984 50.285 1.00 53.03 138 SER A C 1
ATOM 1143 O O . SER A 1 138 ? -32.894 -4.207 50.400 1.00 53.03 138 SER A O 1
ATOM 1145 N N . PRO A 1 139 ? -32.957 -2.172 51.347 1.00 52.97 139 PRO A N 1
ATOM 1146 C CA . PRO A 1 139 ? -33.365 -2.702 52.634 1.00 52.97 139 PRO A CA 1
ATOM 1147 C C . PRO A 1 139 ? -34.760 -3.290 52.459 1.00 52.97 139 PRO A C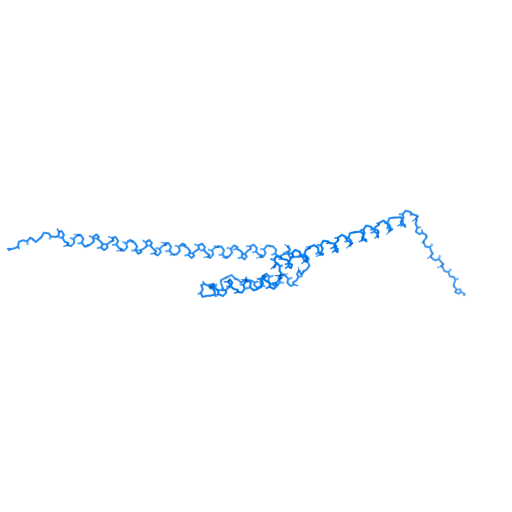 1
ATOM 1149 O O . PRO A 1 139 ? -35.669 -2.600 51.994 1.00 52.97 139 PRO A O 1
ATOM 1152 N N . SER A 1 140 ? -34.927 -4.551 52.855 1.00 49.69 140 SER A N 1
ATOM 1153 C CA . SER A 1 140 ? -36.221 -5.132 53.200 1.00 49.69 140 SER A CA 1
ATOM 1154 C C . SER A 1 140 ? -36.905 -4.211 54.216 1.00 49.69 140 SER A C 1
ATOM 1156 O O . SER A 1 140 ? -36.712 -4.344 55.425 1.00 49.69 140 SER A O 1
ATOM 1158 N N . GLN A 1 141 ? -37.670 -3.234 53.732 1.00 54.72 141 GLN A N 1
ATOM 1159 C CA . GLN A 1 141 ? -38.568 -2.452 54.560 1.00 54.72 141 GLN A CA 1
ATOM 1160 C C . GLN A 1 141 ? -39.795 -3.317 54.854 1.00 54.72 141 GLN A C 1
ATOM 1162 O O . GLN A 1 141 ? -40.646 -3.499 53.993 1.00 54.72 141 GLN A O 1
ATOM 1167 N N . TYR A 1 142 ? -39.816 -3.822 56.089 1.00 48.28 142 TYR A N 1
ATOM 1168 C CA . TYR A 1 142 ? -40.972 -4.226 56.894 1.00 48.28 142 TYR A CA 1
ATOM 1169 C C . TYR A 1 142 ? -41.954 -5.256 56.304 1.00 48.28 142 TYR A C 1
ATOM 1171 O O . TYR A 1 142 ? -42.773 -4.957 55.439 1.00 48.28 142 TYR A O 1
ATOM 1179 N N . ASN A 1 143 ? -41.970 -6.443 56.917 1.00 42.62 143 ASN A N 1
ATOM 1180 C CA . ASN A 1 143 ? -43.045 -6.824 57.845 1.00 42.62 143 ASN A CA 1
ATOM 1181 C C . ASN A 1 143 ? -42.538 -7.855 58.855 1.00 42.62 143 ASN A C 1
ATOM 1183 O O . ASN A 1 143 ? -41.906 -8.840 58.416 1.00 42.62 143 ASN A O 1
#

Sequence (143 aa):
MEGIRNGYGTKTEEEISKEGLDKLTNIEEKKWMIKLRCFDEEHSNLYGLTLKAFEDLAFQVESQIEPIRPRICSHDEIVQCLKRNASCSIRCRPIMERYIDCIETFRVNIIKEQIECELKEKRKEDQKIVEHFLKNDSPSQYN

Foldseek 3Di:
DDDDPPPDDDDDPVNVVVVVVVVVVVVVVVVVVVVVVVVVVVVCVVVVVDPVSVVVVVVVVCVVCVVPDDPQQDCVLLVVVCVVCVPCSVVCVVVVVVSVVRVVVVVVVVVVVVVVVVVVVVVVVVVVVVVVVVVVPPDPPDD

Organism: Sitophilus oryzae (NCBI:txid7048)

pLDDT: mean 70.67, std 15.67, range [31.06, 93.94]

Secondary structure (DSSP, 8-state):
------------HHHHHHHHHHHHHHHHHHHHHHHHHHHHHHHHHHTT--HHHHHHHHHHHHHHHGGG--S-S--HHHHHHHHHTTT-GGGGHHHHHHHHHHHHHHHHHHHHHHHHHHHHHHHHHHHHHHHHHHHHT------